Protein AF-A0A0P8XKU3-F1 (afdb_monomer)

Foldseek 3Di:
DDDVPQKDWDPWDQDPLGKIKTWIQHADPVRDTPDTWIKIKHALPDPDIDMDTDDPVCVLLRVDVVPDHLVVLLVVFFDDDPPDWAWKWWWADPVCRQAADDPVLVVVCVVVVFDWDADPVGNTIIGGRGPYQSSNVNSQVSVSRVRVIDTDGTDTDD

Mean predicted aligned error: 7.87 Å

pLDDT: mean 80.24, std 11.18, range [37.22, 94.25]

Sequence (158 aa):
MNDPQSAQYRNEEVKPWGVVCGEVNVKNRMGGYIGFTGYVAFPRGGDEWKTIILDNDTSYEVNMLCKSSPAEILKSEMLVGEGKRGWYVQIISPEEYNGPTPVADVDRLTKLGYPLTISKASGKAYLGPFKNKKSAIAVGLSMESITSMQWMNSEWIF

Solvent-accessible surface area (backbone atoms only — not comparable to full-atom values): 8883 Å² total; per-residue (Å²): 137,85,63,87,81,60,57,49,76,47,79,73,42,78,44,100,80,64,34,38,26,30,28,39,26,44,50,46,99,84,68,46,72,77,53,74,33,48,30,32,32,36,42,53,36,90,95,43,72,46,74,47,67,50,44,90,87,39,43,61,44,35,57,44,63,66,72,41,46,55,69,53,50,48,69,72,37,42,57,86,63,89,93,59,66,26,19,22,24,42,56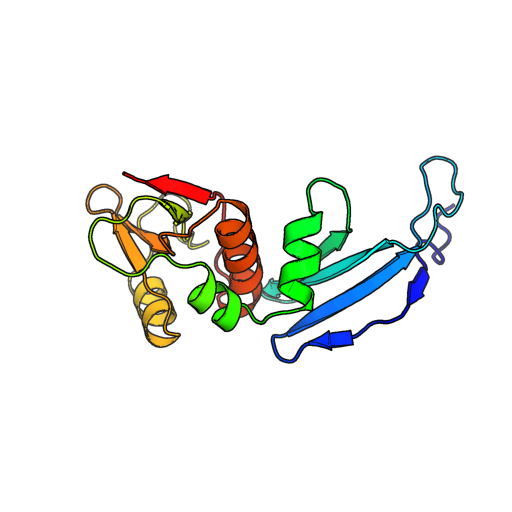,30,39,82,92,32,72,90,49,41,42,54,66,70,57,54,54,53,40,46,74,74,67,49,63,68,44,70,39,89,90,58,44,31,35,26,41,55,27,14,78,42,59,64,56,24,46,43,40,44,58,58,40,15,43,78,66,58,38,48,68,85,51,65,44,80,50,126

Secondary structure (DSSP, 8-state):
---S--EEEEEEEE-TTS-EEEEEEEE-TTS-EEEEEEEEEEE-STT-EEEEE--TTTHHHHHHHHHS-HHHHHHHHBPPSTT--EEEEEEE-GGGTTSPPPHHHHHHHHHTT--EEE-TTT--EEEEEESSHHHHHHHHHHHHHHH--EEEEEEEE-

Nearest PDB structures (foldseek):
  5a4c-assembly2_B  TM=2.345E-01  e=1.805E+00  Homo sapiens

Radius of gyration: 17.48 Å; Cα contacts (8 Å, |Δi|>4): 291; chains: 1; bounding box: 39×30×56 Å

Organism: Pseudomonas fluorescens (NCBI:txid294)

Structure (mmCIF, N/CA/C/O backbone):
data_AF-A0A0P8XKU3-F1
#
_entry.id   AF-A0A0P8XKU3-F1
#
loop_
_atom_site.group_PDB
_atom_site.id
_atom_site.type_symbol
_atom_site.label_atom_id
_atom_site.label_alt_id
_atom_site.label_comp_id
_atom_site.label_asym_id
_atom_site.label_entity_id
_atom_site.label_seq_id
_atom_site.pdbx_PDB_ins_code
_atom_site.Cartn_x
_atom_site.Cartn_y
_atom_site.Cartn_z
_atom_site.o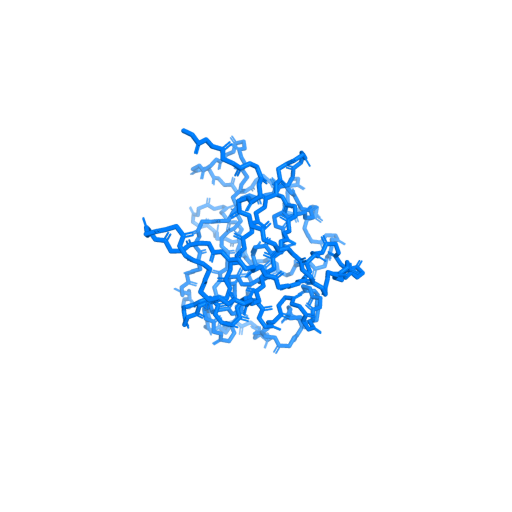ccupancy
_atom_site.B_iso_or_equiv
_atom_site.auth_seq_id
_atom_site.auth_comp_id
_atom_site.auth_asym_id
_atom_site.auth_atom_id
_atom_site.pdbx_PDB_model_num
ATOM 1 N N . MET A 1 1 ? 4.762 15.980 -31.921 1.00 37.22 1 MET A N 1
ATOM 2 C CA . MET A 1 1 ? 5.526 14.863 -32.514 1.00 37.22 1 MET A CA 1
ATOM 3 C C . MET A 1 1 ? 5.760 13.867 -31.384 1.00 37.22 1 MET A C 1
ATOM 5 O O . MET A 1 1 ? 6.762 13.943 -30.691 1.00 37.22 1 MET A O 1
ATOM 9 N N . ASN A 1 2 ? 4.725 13.072 -31.093 1.00 45.25 2 ASN A N 1
ATOM 10 C CA . ASN A 1 2 ? 4.667 12.145 -29.962 1.00 45.25 2 ASN A CA 1
ATOM 11 C C . ASN A 1 2 ? 5.159 10.793 -30.464 1.00 45.25 2 ASN A C 1
ATOM 13 O O . ASN A 1 2 ? 4.387 10.044 -31.052 1.00 45.25 2 ASN A O 1
ATOM 17 N N . ASP A 1 3 ?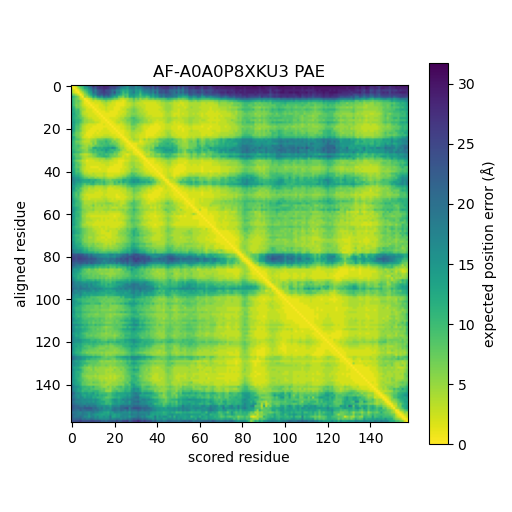 6.454 10.545 -30.324 1.00 49.97 3 ASP A N 1
ATOM 18 C CA . ASP A 1 3 ? 7.041 9.262 -30.687 1.00 49.97 3 ASP A CA 1
ATOM 19 C C . ASP A 1 3 ? 6.695 8.231 -29.590 1.00 49.97 3 ASP A C 1
ATOM 21 O O . ASP A 1 3 ? 7.086 8.439 -28.435 1.00 49.97 3 ASP A O 1
ATOM 25 N N . PRO A 1 4 ? 5.937 7.160 -29.895 1.00 47.69 4 PRO A N 1
ATOM 26 C CA . PRO A 1 4 ? 5.465 6.175 -28.918 1.00 47.69 4 PRO A CA 1
ATOM 27 C C . PRO A 1 4 ? 6.582 5.325 -28.290 1.00 47.69 4 PRO A C 1
ATOM 29 O O . PRO A 1 4 ? 6.313 4.558 -27.371 1.00 47.69 4 PRO A O 1
ATOM 32 N N . GLN A 1 5 ? 7.849 5.502 -28.686 1.00 54.88 5 GLN A N 1
ATOM 33 C CA . GLN A 1 5 ? 9.008 5.015 -27.920 1.00 54.88 5 GLN A CA 1
ATOM 34 C C . GLN A 1 5 ? 9.316 5.911 -26.695 1.00 54.88 5 GLN A C 1
ATOM 36 O O . GLN A 1 5 ? 10.465 6.258 -26.410 1.00 54.88 5 GLN A O 1
ATOM 41 N N . SER A 1 6 ? 8.280 6.358 -25.980 1.00 65.25 6 SER A N 1
ATOM 42 C CA . SER A 1 6 ? 8.339 7.403 -24.948 1.00 65.25 6 SER A CA 1
ATOM 43 C C . SER A 1 6 ? 9.033 6.974 -23.652 1.00 65.25 6 SER A C 1
ATOM 45 O O . SER A 1 6 ? 9.564 7.819 -22.934 1.00 65.25 6 SER A O 1
ATOM 47 N N . ALA A 1 7 ? 9.079 5.675 -23.377 1.00 72.00 7 ALA A N 1
ATOM 48 C CA . ALA A 1 7 ? 9.812 5.080 -22.269 1.00 72.00 7 ALA A CA 1
ATOM 49 C C . ALA A 1 7 ? 10.229 3.657 -22.660 1.00 72.00 7 ALA A C 1
ATOM 51 O O . ALA A 1 7 ? 9.500 2.986 -23.391 1.00 72.00 7 ALA A O 1
ATOM 52 N N . GLN A 1 8 ? 11.397 3.204 -22.207 1.00 85.50 8 GLN A N 1
ATOM 53 C CA . GLN A 1 8 ? 11.808 1.804 -22.366 1.00 85.50 8 GLN A CA 1
ATOM 54 C C . GLN A 1 8 ? 11.682 1.107 -21.020 1.00 85.50 8 GLN A C 1
ATOM 56 O O . GLN A 1 8 ? 12.166 1.639 -20.024 1.00 85.50 8 GLN A O 1
ATOM 61 N N . TYR A 1 9 ? 11.063 -0.067 -20.998 1.00 89.81 9 TYR A N 1
ATOM 62 C CA . TYR A 1 9 ? 10.914 -0.875 -19.794 1.00 89.81 9 TYR A CA 1
ATOM 63 C C . TYR A 1 9 ? 11.807 -2.112 -19.886 1.00 89.81 9 TYR A C 1
ATOM 65 O O . TYR A 1 9 ? 12.122 -2.574 -20.987 1.00 89.81 9 TYR A O 1
ATOM 73 N N . ARG A 1 10 ? 12.294 -2.580 -18.737 1.00 92.19 10 ARG A N 1
ATOM 74 C CA . ARG A 1 10 ? 13.024 -3.844 -18.617 1.00 92.19 10 ARG A CA 1
ATOM 75 C C . ARG A 1 10 ? 12.916 -4.401 -17.203 1.00 92.19 10 ARG A C 1
ATOM 77 O O . ARG A 1 10 ? 12.629 -3.658 -16.261 1.00 92.19 10 ARG A O 1
ATOM 84 N N . ASN A 1 11 ? 13.293 -5.671 -17.060 1.00 92.94 11 ASN A N 1
ATOM 85 C CA . ASN A 1 11 ? 13.359 -6.380 -15.781 1.00 92.94 11 ASN A CA 1
ATOM 86 C C . ASN A 1 11 ? 12.022 -6.348 -15.023 1.00 92.94 11 ASN A C 1
ATOM 88 O O . ASN A 1 11 ? 12.005 -6.267 -13.796 1.00 92.94 11 ASN A O 1
ATOM 92 N N . GLU A 1 12 ? 10.909 -6.380 -15.758 1.00 93.81 12 GLU A N 1
ATOM 93 C CA . GLU A 1 12 ? 9.574 -6.382 -15.185 1.00 93.81 12 GLU A CA 1
ATOM 94 C C . GLU A 1 12 ? 9.284 -7.712 -14.491 1.00 93.81 12 GLU A C 1
ATOM 96 O O . GLU A 1 12 ? 9.361 -8.791 -15.079 1.00 93.81 12 GLU A O 1
ATOM 101 N N . GLU A 1 13 ? 8.897 -7.622 -13.229 1.00 94.00 13 GLU A N 1
ATOM 102 C CA . GLU A 1 13 ? 8.500 -8.747 -12.406 1.00 94.00 13 GLU A CA 1
ATOM 103 C C . GLU A 1 13 ? 7.141 -8.446 -11.777 1.00 94.00 13 GLU A C 1
ATOM 105 O O . GLU A 1 13 ? 6.973 -7.470 -11.037 1.00 94.00 13 GLU A O 1
ATOM 110 N N . VAL A 1 14 ? 6.164 -9.308 -12.061 1.00 91.75 14 VAL A N 1
ATOM 111 C CA . VAL A 1 14 ? 4.871 -9.292 -11.375 1.00 91.75 14 VAL A CA 1
ATOM 112 C C . VAL A 1 14 ? 5.035 -10.030 -10.055 1.00 91.75 14 VAL A C 1
ATOM 114 O O . VAL A 1 14 ? 5.320 -11.228 -10.027 1.00 91.75 14 VAL A O 1
ATOM 117 N N . LYS A 1 15 ? 4.855 -9.318 -8.946 1.00 88.69 15 LYS A N 1
ATOM 118 C CA . LYS A 1 15 ? 4.941 -9.906 -7.613 1.00 88.69 15 LYS A CA 1
ATOM 119 C C . LYS A 1 15 ? 3.652 -10.661 -7.269 1.00 88.69 15 LYS A C 1
ATOM 121 O O . LYS A 1 15 ? 2.574 -10.248 -7.700 1.00 88.69 15 LYS A O 1
ATOM 126 N N . PRO A 1 16 ? 3.714 -11.704 -6.418 1.00 82.69 16 PRO A N 1
ATOM 127 C CA . PRO A 1 16 ? 2.533 -12.473 -6.008 1.00 82.69 16 PRO A CA 1
ATOM 128 C C . PRO A 1 16 ? 1.407 -11.642 -5.374 1.00 82.69 16 PRO A C 1
ATOM 130 O O . PRO A 1 16 ? 0.253 -12.055 -5.391 1.00 82.69 16 PRO A O 1
ATOM 133 N N . TRP A 1 17 ? 1.730 -10.471 -4.818 1.00 78.62 17 TRP A N 1
ATOM 134 C CA . TRP A 1 17 ? 0.772 -9.530 -4.227 1.00 78.62 17 TRP A CA 1
ATOM 135 C C . TRP A 1 17 ? 0.250 -8.467 -5.214 1.00 78.62 17 TRP A C 1
ATOM 137 O O . TRP A 1 17 ? -0.348 -7.482 -4.789 1.00 78.62 17 TRP A O 1
ATOM 147 N N . GLY A 1 18 ? 0.463 -8.652 -6.521 1.00 80.94 18 GLY A N 1
ATOM 148 C CA . GLY A 1 18 ? -0.210 -7.887 -7.577 1.00 80.94 18 GLY A CA 1
ATOM 149 C C . GLY A 1 18 ? 0.442 -6.559 -7.967 1.00 80.94 18 GLY A C 1
ATOM 150 O O . GLY A 1 18 ? -0.151 -5.804 -8.734 1.00 80.94 18 GLY A O 1
ATOM 151 N N . VAL A 1 19 ? 1.647 -6.263 -7.473 1.00 87.44 19 VAL A N 1
ATOM 152 C CA . VAL A 1 19 ? 2.434 -5.108 -7.940 1.00 87.44 19 VAL A CA 1
ATOM 153 C C . VAL A 1 19 ? 3.407 -5.529 -9.034 1.00 87.44 19 VAL A C 1
ATOM 155 O O . VAL A 1 19 ? 3.897 -6.658 -9.042 1.00 87.44 19 VAL A O 1
ATOM 158 N N . VAL A 1 20 ? 3.715 -4.607 -9.938 1.00 91.81 20 VAL A N 1
ATOM 159 C CA . VAL A 1 20 ? 4.723 -4.780 -10.985 1.00 91.81 20 VAL A CA 1
ATOM 160 C C . VAL A 1 20 ? 5.933 -3.939 -10.627 1.00 91.81 20 VAL A C 1
ATOM 162 O O . VAL A 1 20 ? 5.818 -2.731 -10.433 1.00 91.81 20 VAL A O 1
ATOM 165 N N . CYS A 1 21 ? 7.093 -4.572 -10.553 1.00 94.25 21 CYS A N 1
ATOM 166 C CA . CYS A 1 21 ? 8.364 -3.904 -10.313 1.00 94.25 21 CYS A CA 1
ATOM 167 C C . CYS A 1 21 ? 9.237 -4.024 -11.547 1.00 94.25 21 CYS A C 1
ATOM 169 O O . CYS A 1 21 ? 9.241 -5.071 -12.178 1.00 94.25 21 CYS A O 1
ATOM 171 N N . GLY A 1 22 ? 9.984 -2.984 -11.886 1.00 94.19 22 GLY A N 1
ATOM 172 C CA . GLY A 1 22 ? 10.885 -3.028 -13.031 1.00 94.19 22 GLY A CA 1
ATOM 173 C C . GLY A 1 22 ? 11.736 -1.780 -13.114 1.00 94.19 22 GLY A C 1
ATOM 174 O O . GLY A 1 22 ? 11.823 -1.005 -12.161 1.00 94.19 22 GLY A O 1
ATOM 175 N N . GLU A 1 23 ? 12.353 -1.570 -14.267 1.00 93.94 23 GLU A N 1
ATOM 176 C CA . GLU A 1 23 ? 13.086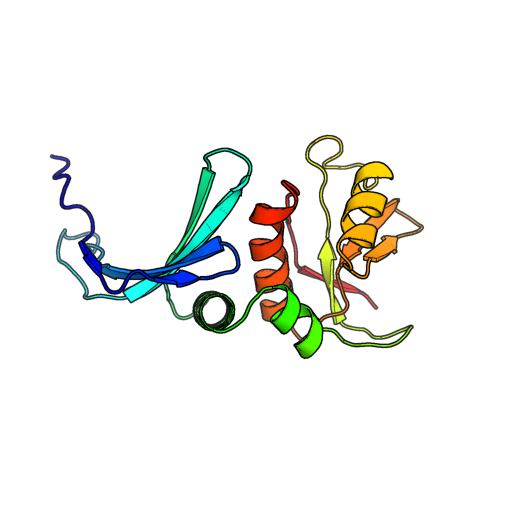 -0.350 -14.564 1.00 93.94 23 GLU A CA 1
ATOM 177 C C . GLU A 1 23 ? 12.489 0.353 -15.777 1.00 93.94 23 GLU A C 1
ATOM 179 O O . GLU A 1 23 ? 12.139 -0.278 -16.772 1.00 93.94 23 GLU A O 1
ATOM 184 N N . VAL A 1 24 ? 12.422 1.679 -15.707 1.00 91.31 24 VAL A N 1
ATOM 185 C CA . VAL A 1 24 ? 11.961 2.548 -16.781 1.00 91.31 24 VAL A CA 1
ATOM 186 C C . VAL A 1 24 ? 13.070 3.518 -17.175 1.00 91.31 24 VAL A C 1
ATOM 188 O O . VAL A 1 24 ? 13.683 4.175 -16.336 1.00 91.31 24 VAL A O 1
ATOM 191 N N . ASN A 1 25 ? 13.340 3.614 -18.470 1.00 88.50 25 ASN A N 1
ATOM 192 C CA . ASN A 1 25 ? 14.224 4.611 -19.051 1.00 88.50 25 ASN A CA 1
ATOM 193 C C . ASN A 1 25 ? 13.375 5.773 -19.566 1.00 88.50 25 ASN A C 1
ATOM 195 O O . ASN A 1 25 ? 12.796 5.705 -20.655 1.00 88.50 25 ASN A O 1
ATOM 199 N N . VAL A 1 26 ? 13.267 6.821 -18.752 1.00 80.44 26 VAL A N 1
ATOM 200 C CA . VAL A 1 26 ? 12.499 8.024 -19.086 1.00 80.44 26 VAL A CA 1
ATOM 201 C C . VAL A 1 26 ? 13.366 9.040 -19.828 1.00 80.44 26 VAL A C 1
ATOM 203 O O . VAL A 1 26 ? 14.586 9.103 -19.658 1.00 80.44 26 VAL A O 1
ATOM 206 N N . LYS A 1 27 ? 12.731 9.861 -20.665 1.00 78.50 27 LYS A N 1
ATOM 207 C CA . LYS A 1 27 ? 13.387 11.005 -21.305 1.00 78.50 27 LYS A CA 1
ATOM 208 C C . LYS A 1 27 ? 13.377 12.210 -20.363 1.00 78.50 27 LYS A C 1
ATOM 210 O O . LYS A 1 27 ? 12.381 12.479 -19.696 1.00 78.50 27 LYS A O 1
ATOM 215 N N . ASN A 1 28 ? 14.466 12.972 -20.336 1.00 76.12 28 ASN A N 1
ATOM 216 C CA . ASN A 1 28 ? 14.472 14.305 -19.739 1.00 76.12 28 ASN A CA 1
ATOM 217 C C . ASN A 1 28 ? 13.657 15.294 -20.593 1.00 76.12 28 ASN A C 1
ATOM 219 O O . ASN A 1 28 ? 13.224 14.990 -21.705 1.00 76.12 28 ASN A O 1
ATOM 223 N N . ARG A 1 29 ? 13.498 16.529 -20.098 1.00 72.31 29 ARG A N 1
ATOM 224 C CA . ARG A 1 29 ? 12.794 17.609 -20.818 1.00 72.31 29 ARG A CA 1
ATOM 225 C C . ARG A 1 29 ? 13.395 17.944 -22.192 1.00 72.31 29 ARG A C 1
ATOM 227 O O . ARG A 1 29 ? 12.709 18.547 -23.006 1.00 72.31 29 ARG A O 1
ATOM 234 N N . MET A 1 30 ? 14.647 17.562 -22.446 1.00 74.94 30 MET A N 1
ATOM 235 C CA . MET A 1 30 ? 15.343 17.757 -23.723 1.00 74.9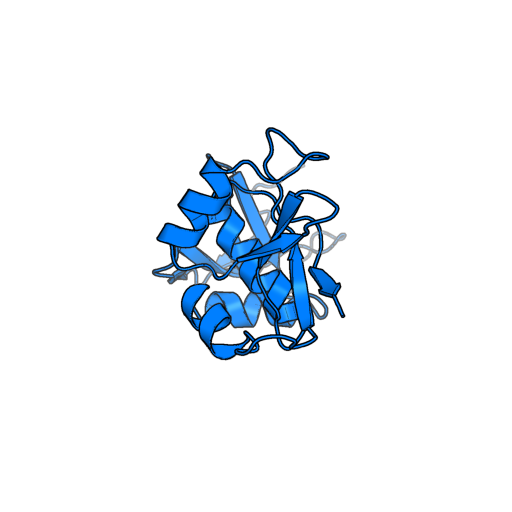4 30 MET A CA 1
ATOM 236 C C . MET A 1 30 ? 15.214 16.543 -24.663 1.00 74.94 30 MET A C 1
ATOM 238 O O . MET A 1 30 ? 15.821 16.528 -25.728 1.00 74.94 30 MET A O 1
ATOM 242 N N . GLY A 1 31 ? 14.437 15.519 -24.288 1.00 71.62 31 GLY A N 1
ATOM 243 C CA . GLY A 1 31 ? 14.182 14.330 -25.107 1.00 71.62 31 GLY A CA 1
ATOM 244 C C . GLY A 1 31 ? 15.259 13.243 -25.034 1.00 71.62 31 GLY A C 1
ATOM 245 O O . GLY A 1 31 ? 15.121 12.220 -25.704 1.00 71.62 31 GLY A O 1
ATOM 246 N N . GLY A 1 32 ? 16.304 13.428 -24.221 1.00 75.94 32 GLY A N 1
ATOM 247 C CA . GLY A 1 32 ? 17.372 12.447 -24.022 1.00 75.94 32 GLY A CA 1
ATOM 248 C C . GLY A 1 32 ? 17.054 11.463 -22.899 1.00 75.94 32 GLY A C 1
ATOM 249 O O . GLY A 1 32 ? 16.543 11.863 -21.854 1.00 75.94 32 GLY A O 1
ATOM 250 N N . TYR A 1 33 ? 17.374 10.185 -23.094 1.00 80.31 33 TYR A N 1
ATOM 251 C CA . TYR A 1 33 ? 17.270 9.169 -22.045 1.00 80.31 33 TYR A CA 1
ATOM 252 C C . TYR A 1 33 ? 18.264 9.443 -20.914 1.00 80.31 33 TYR A C 1
ATOM 254 O O . TYR A 1 33 ? 19.439 9.701 -21.174 1.00 80.31 33 TYR A O 1
ATOM 262 N N . ILE A 1 34 ? 17.792 9.378 -19.668 1.00 82.62 34 ILE A N 1
ATOM 263 C CA . ILE A 1 34 ? 18.626 9.615 -18.474 1.00 82.62 34 ILE A CA 1
ATOM 264 C C . ILE A 1 34 ? 19.102 8.328 -17.798 1.00 82.62 34 ILE A C 1
ATOM 266 O O . ILE A 1 34 ? 19.781 8.389 -16.778 1.00 82.62 34 ILE A O 1
ATOM 270 N N . GLY A 1 35 ? 18.785 7.176 -18.388 1.00 85.88 35 GLY A N 1
ATOM 271 C CA . GLY A 1 35 ? 19.114 5.867 -17.848 1.00 85.88 35 GLY A CA 1
ATOM 272 C C . GLY A 1 35 ? 17.913 5.191 -17.196 1.00 85.88 35 GLY A C 1
ATOM 273 O O . GLY A 1 35 ? 16.880 5.801 -16.913 1.00 85.88 35 GLY A O 1
ATOM 274 N N . PHE A 1 36 ? 18.061 3.888 -16.988 1.00 89.69 36 PHE A N 1
ATOM 275 C CA . PHE A 1 36 ? 17.046 3.059 -16.356 1.00 89.69 36 PHE A CA 1
ATOM 276 C C . PHE A 1 36 ? 16.942 3.377 -14.864 1.00 89.69 36 PHE A C 1
ATOM 278 O O . PHE A 1 36 ? 17.940 3.393 -14.148 1.00 89.69 36 PHE A O 1
ATOM 285 N N . THR A 1 37 ? 15.717 3.635 -14.419 1.00 91.25 37 THR A N 1
ATOM 286 C CA . THR A 1 37 ? 15.365 3.960 -13.037 1.00 91.25 37 THR A CA 1
ATOM 287 C C . THR A 1 37 ? 14.309 2.977 -12.554 1.00 91.25 37 THR A C 1
ATOM 289 O O . THR A 1 37 ? 13.373 2.680 -13.293 1.00 91.25 37 THR A O 1
ATOM 292 N N . GLY A 1 38 ? 14.444 2.459 -11.333 1.00 92.81 38 GLY A N 1
ATOM 293 C CA . GLY A 1 38 ? 13.467 1.522 -10.774 1.00 92.81 38 GLY A CA 1
ATOM 294 C C . GLY A 1 38 ? 12.061 2.125 -10.696 1.00 92.81 38 GLY A C 1
ATOM 295 O O . GLY A 1 38 ? 11.909 3.335 -10.564 1.00 92.81 38 GLY A O 1
ATOM 296 N N . TYR A 1 39 ? 11.021 1.304 -10.753 1.00 93.19 39 TYR A N 1
ATOM 297 C CA . TYR A 1 39 ? 9.652 1.728 -10.475 1.00 93.19 39 TYR A CA 1
ATOM 298 C C . TYR A 1 39 ? 8.858 0.608 -9.805 1.00 93.19 39 TYR A C 1
ATOM 300 O O . TYR A 1 39 ? 9.200 -0.572 -9.915 1.00 93.19 39 TYR A O 1
ATOM 308 N N . VAL A 1 40 ? 7.767 0.996 -9.149 1.00 91.75 40 VAL A N 1
ATOM 309 C CA . VAL A 1 40 ? 6.688 0.091 -8.746 1.00 91.75 40 VAL A CA 1
ATOM 310 C C . VAL A 1 40 ? 5.370 0.593 -9.324 1.00 91.75 40 VAL A C 1
ATOM 312 O O . VAL A 1 40 ? 5.078 1.788 -9.273 1.00 91.75 40 VAL A O 1
ATOM 315 N N . ALA A 1 41 ? 4.579 -0.310 -9.888 1.00 90.12 41 ALA A N 1
ATOM 316 C CA . ALA A 1 41 ? 3.231 -0.048 -10.363 1.00 90.12 41 ALA A CA 1
ATOM 317 C C . ALA A 1 41 ? 2.234 -0.952 -9.637 1.00 90.12 41 ALA A C 1
ATOM 319 O O . ALA A 1 41 ? 2.503 -2.132 -9.412 1.00 90.12 41 ALA A O 1
ATOM 320 N N . PHE A 1 42 ? 1.088 -0.404 -9.254 1.00 85.44 42 PHE A N 1
ATOM 321 C CA . PHE A 1 42 ? 0.051 -1.128 -8.529 1.00 85.44 42 PHE A CA 1
ATOM 322 C C . PHE A 1 42 ? -1.347 -0.694 -8.989 1.00 85.44 42 PHE A C 1
ATOM 324 O O . PHE A 1 42 ? -1.523 0.463 -9.388 1.00 85.44 42 PHE A O 1
ATOM 331 N N . PRO A 1 43 ? -2.344 -1.596 -8.942 1.00 77.88 43 PRO A N 1
ATOM 332 C CA . PRO A 1 43 ? -3.716 -1.252 -9.297 1.00 77.88 43 PRO A CA 1
ATOM 333 C C . PRO A 1 43 ? -4.291 -0.216 -8.324 1.00 77.88 43 PRO A C 1
ATOM 335 O O . PRO A 1 43 ? -3.969 -0.235 -7.138 1.00 77.88 43 PRO A O 1
ATOM 338 N N . ARG A 1 44 ? -5.194 0.647 -8.788 1.00 74.94 44 ARG A N 1
ATOM 339 C CA . ARG A 1 44 ? -5.945 1.594 -7.946 1.00 74.94 44 ARG A CA 1
ATOM 340 C C . ARG A 1 44 ? -7.436 1.263 -7.805 1.00 74.94 44 ARG A C 1
ATOM 342 O O . ARG A 1 44 ? -8.198 2.069 -7.280 1.00 74.94 44 ARG A O 1
ATOM 349 N N . GLY A 1 45 ? -7.821 0.052 -8.206 1.00 64.38 45 GLY A N 1
ATOM 350 C CA . GLY A 1 45 ? -9.214 -0.365 -8.364 1.00 64.38 45 GLY A CA 1
ATOM 351 C C . GLY A 1 45 ? -9.700 -0.122 -9.796 1.00 64.38 45 GLY A C 1
ATOM 352 O O . GLY A 1 45 ? -9.249 0.806 -10.466 1.00 64.38 45 GLY A O 1
ATOM 353 N N . GLY A 1 46 ? -10.588 -0.990 -10.289 1.00 67.69 46 GLY A N 1
ATOM 354 C CA . GLY A 1 46 ? -10.967 -1.002 -11.707 1.00 67.69 46 GLY A CA 1
ATOM 355 C C . GLY A 1 46 ? -9.762 -1.256 -12.624 1.00 67.69 46 GLY A C 1
ATOM 356 O O . GLY A 1 46 ? -8.903 -2.074 -12.297 1.00 67.69 46 GLY A O 1
ATOM 357 N N . ASP A 1 47 ? -9.693 -0.527 -13.741 1.00 73.38 47 ASP A N 1
ATOM 358 C CA . ASP A 1 47 ? -8.605 -0.605 -14.731 1.00 73.38 47 ASP A CA 1
ATOM 359 C C . ASP A 1 47 ? -7.490 0.440 -14.501 1.00 73.38 47 ASP A C 1
ATOM 361 O O . ASP A 1 47 ? -6.581 0.589 -15.322 1.00 73.38 47 ASP A O 1
ATOM 365 N N . GLU A 1 48 ? -7.542 1.194 -13.397 1.00 80.50 48 GLU A N 1
ATOM 366 C CA . GLU A 1 48 ? -6.557 2.234 -13.103 1.00 80.50 48 GLU A CA 1
ATOM 367 C C . GLU A 1 48 ? -5.283 1.663 -12.475 1.00 80.50 48 GLU A C 1
ATOM 369 O O . GLU A 1 48 ? -5.320 0.835 -11.564 1.00 80.50 48 GLU A O 1
ATOM 374 N N . TRP A 1 49 ? -4.136 2.177 -12.919 1.00 84.50 49 TRP A N 1
ATOM 375 C CA . TRP A 1 49 ? -2.821 1.846 -12.377 1.00 84.50 49 TRP A CA 1
ATOM 376 C C . TRP A 1 49 ? -2.126 3.100 -11.869 1.00 84.50 49 TRP A C 1
ATOM 378 O O . TRP A 1 49 ? -2.135 4.149 -12.515 1.00 84.50 49 TRP A O 1
ATOM 388 N N . LYS A 1 50 ? -1.470 2.976 -10.718 1.00 85.00 50 LYS A N 1
ATOM 389 C CA . LYS A 1 50 ? -0.573 3.993 -10.180 1.00 85.00 50 LYS A CA 1
ATOM 390 C C . LYS A 1 50 ? 0.860 3.506 -10.287 1.00 85.00 50 LYS A C 1
ATOM 392 O O . LYS A 1 50 ? 1.173 2.404 -9.852 1.00 85.00 50 LYS A O 1
ATOM 397 N N . THR A 1 51 ? 1.726 4.367 -10.807 1.00 88.38 51 THR A N 1
ATOM 398 C CA . THR A 1 51 ? 3.158 4.098 -10.946 1.00 88.38 51 THR A CA 1
ATOM 399 C C . THR A 1 51 ? 3.953 5.101 -10.126 1.00 88.38 51 THR A C 1
ATOM 401 O O . THR A 1 51 ? 3.685 6.301 -10.173 1.00 88.3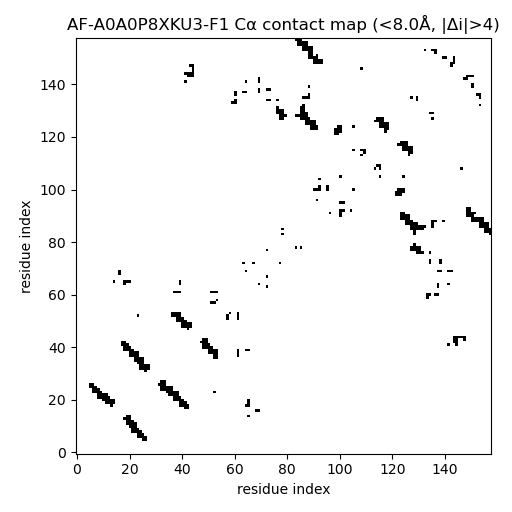8 51 THR A O 1
ATOM 404 N N . ILE A 1 52 ? 4.941 4.607 -9.385 1.00 88.81 52 ILE A N 1
ATOM 405 C CA . ILE A 1 52 ? 5.912 5.401 -8.636 1.00 88.81 52 ILE A CA 1
ATOM 406 C C . ILE A 1 52 ? 7.294 5.077 -9.194 1.00 88.81 52 ILE A C 1
ATOM 408 O O . ILE A 1 52 ? 7.711 3.919 -9.184 1.00 88.81 52 ILE A O 1
ATOM 412 N N . ILE A 1 53 ? 7.984 6.098 -9.697 1.00 89.94 53 ILE A N 1
ATOM 413 C CA . ILE A 1 53 ? 9.351 5.993 -10.216 1.00 89.94 53 ILE A CA 1
ATOM 414 C C . ILE A 1 53 ? 10.313 6.303 -9.074 1.00 89.94 53 ILE A C 1
ATOM 416 O O . ILE A 1 53 ? 10.094 7.263 -8.347 1.00 89.94 53 ILE A O 1
ATOM 420 N N . LEU A 1 54 ? 11.363 5.497 -8.940 1.00 90.38 54 LEU A N 1
ATOM 421 C CA . LEU A 1 54 ? 12.400 5.623 -7.926 1.00 90.38 54 LEU A CA 1
ATOM 422 C C . LEU A 1 54 ? 13.118 6.970 -8.040 1.00 90.38 54 LEU A C 1
ATOM 424 O O . LEU A 1 54 ? 13.832 7.238 -9.001 1.00 90.38 54 LEU A O 1
ATOM 428 N N . ASP A 1 55 ? 12.998 7.775 -7.000 1.00 87.19 55 ASP A N 1
ATOM 429 C CA . ASP A 1 55 ? 13.790 8.976 -6.768 1.00 87.19 55 ASP A CA 1
ATOM 430 C C . ASP A 1 55 ? 14.212 9.046 -5.289 1.00 87.19 55 ASP A C 1
ATOM 432 O O . ASP A 1 55 ? 14.050 8.087 -4.527 1.00 87.19 55 ASP A O 1
ATOM 436 N N . ASN A 1 56 ? 14.792 10.170 -4.864 1.00 84.31 56 ASN A N 1
ATOM 437 C CA . ASN A 1 56 ? 15.235 10.336 -3.478 1.00 84.31 56 ASN A CA 1
ATOM 438 C C . ASN A 1 56 ? 14.072 10.252 -2.472 1.00 84.31 56 ASN A C 1
ATOM 440 O O . ASN A 1 56 ? 14.245 9.701 -1.379 1.00 84.31 56 ASN A O 1
ATOM 444 N N . ASP A 1 57 ? 12.891 10.742 -2.846 1.00 83.94 57 ASP A N 1
ATOM 445 C CA . ASP A 1 57 ? 11.734 10.867 -1.959 1.00 83.94 57 ASP A CA 1
ATOM 446 C C . ASP A 1 57 ? 10.923 9.568 -1.884 1.00 83.94 57 ASP A C 1
ATOM 448 O O . ASP A 1 57 ? 10.450 9.199 -0.809 1.00 83.94 57 ASP A O 1
ATOM 452 N N . THR A 1 58 ? 10.848 8.841 -2.997 1.00 83.88 58 THR A N 1
ATOM 453 C CA . THR A 1 58 ? 10.077 7.601 -3.198 1.00 83.88 58 THR A CA 1
ATOM 454 C C . THR A 1 58 ? 10.913 6.329 -3.047 1.00 83.88 58 THR A C 1
ATOM 456 O O . THR A 1 58 ? 10.414 5.206 -3.195 1.00 83.88 58 THR A O 1
ATOM 459 N N . SER A 1 59 ? 12.208 6.490 -2.752 1.00 85.44 59 SER A N 1
ATOM 460 C CA . SER A 1 59 ? 13.162 5.390 -2.598 1.00 85.44 59 SER A CA 1
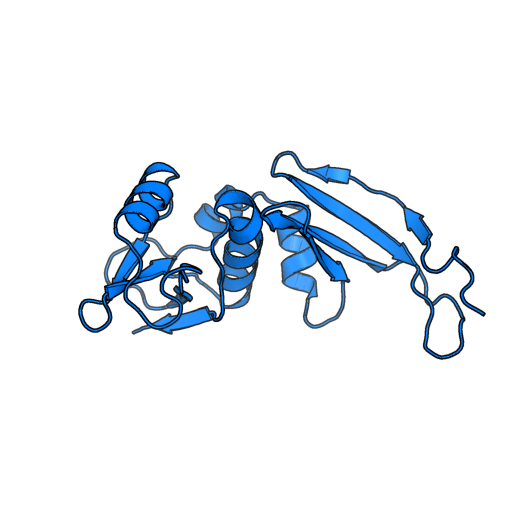ATOM 461 C C . SER A 1 59 ? 12.679 4.304 -1.645 1.00 85.44 59 SER A C 1
ATOM 463 O O . SER A 1 59 ? 12.946 3.125 -1.863 1.00 85.44 59 SER A O 1
ATOM 465 N N . TYR A 1 60 ? 11.961 4.678 -0.592 1.00 83.81 60 TYR A N 1
ATOM 466 C CA . TYR A 1 60 ? 11.475 3.732 0.398 1.00 83.81 60 TYR A CA 1
ATOM 467 C C . TYR A 1 60 ? 10.312 2.899 -0.140 1.00 83.81 60 TYR A C 1
ATOM 469 O O . TYR A 1 60 ? 10.354 1.676 -0.063 1.00 83.81 60 TYR A O 1
ATOM 477 N N . GLU A 1 61 ? 9.305 3.550 -0.715 1.00 84.69 61 GLU A N 1
ATOM 478 C CA . GLU A 1 61 ? 8.086 2.936 -1.229 1.00 84.69 61 GLU A CA 1
ATOM 479 C C . GLU A 1 61 ? 8.415 1.940 -2.341 1.00 84.69 61 GLU A C 1
ATOM 481 O O . GLU A 1 61 ? 7.985 0.789 -2.274 1.00 84.69 61 GLU A O 1
ATOM 486 N N . VAL A 1 62 ? 9.244 2.345 -3.311 1.00 86.56 62 VAL A N 1
ATOM 487 C CA . VAL A 1 62 ? 9.664 1.467 -4.414 1.00 86.56 62 VAL A CA 1
ATOM 488 C C . VAL A 1 62 ? 10.444 0.265 -3.879 1.00 86.56 62 VAL A C 1
ATOM 490 O O . VAL A 1 62 ? 10.118 -0.878 -4.193 1.00 86.56 62 VAL A O 1
ATOM 493 N N . ASN A 1 63 ? 11.447 0.490 -3.023 1.00 88.12 63 ASN A N 1
ATOM 494 C CA . ASN A 1 63 ? 12.264 -0.607 -2.500 1.00 88.12 63 ASN A CA 1
ATOM 495 C C . ASN A 1 63 ? 11.466 -1.571 -1.621 1.00 88.12 63 ASN A C 1
ATOM 497 O O . ASN A 1 63 ? 11.726 -2.773 -1.651 1.00 88.12 63 ASN A O 1
ATOM 501 N N . MET A 1 64 ? 10.534 -1.060 -0.820 1.00 85.88 64 MET A N 1
ATOM 502 C CA . MET A 1 64 ? 9.776 -1.872 0.121 1.00 85.88 64 MET A CA 1
ATOM 503 C C . MET A 1 64 ? 8.701 -2.690 -0.592 1.00 85.88 64 MET A C 1
ATOM 505 O O . MET A 1 64 ? 8.656 -3.906 -0.422 1.00 85.88 64 MET A O 1
ATOM 509 N N . LEU A 1 65 ? 7.901 -2.055 -1.454 1.00 86.62 65 LEU A N 1
ATOM 510 C CA . LEU A 1 65 ? 6.809 -2.719 -2.173 1.00 86.62 65 LEU A CA 1
ATOM 511 C C . LEU A 1 65 ? 7.302 -3.744 -3.199 1.00 86.62 65 LEU A C 1
ATOM 513 O O . LEU A 1 65 ? 6.569 -4.676 -3.522 1.00 86.62 65 LEU A O 1
ATOM 517 N N . CYS A 1 66 ? 8.541 -3.611 -3.680 1.00 90.00 66 CYS A N 1
ATOM 518 C CA . CYS A 1 66 ? 9.163 -4.604 -4.554 1.00 90.00 66 CYS A CA 1
ATOM 519 C C . CYS A 1 66 ? 9.821 -5.776 -3.817 1.00 90.00 66 CYS A C 1
ATOM 521 O O . CYS A 1 66 ? 10.078 -6.811 -4.437 1.00 90.00 66 CYS A O 1
ATOM 523 N N . LYS A 1 67 ? 10.098 -5.642 -2.515 1.00 90.00 67 LYS A N 1
ATOM 524 C CA . LYS A 1 67 ? 10.757 -6.682 -1.705 1.00 90.00 67 LYS A CA 1
ATOM 525 C C . LYS A 1 67 ? 9.802 -7.438 -0.793 1.00 90.00 67 LYS A C 1
ATOM 527 O O . LYS A 1 67 ? 10.105 -8.571 -0.431 1.00 90.00 67 LYS A O 1
ATOM 532 N N . SER A 1 68 ? 8.695 -6.822 -0.399 1.00 85.94 68 SER A N 1
ATOM 533 C CA . SER A 1 68 ? 7.794 -7.376 0.606 1.00 85.94 68 SER A CA 1
ATOM 534 C C . SER A 1 68 ? 6.343 -7.112 0.250 1.00 85.94 68 SER A C 1
ATOM 536 O O . SER A 1 68 ? 5.982 -6.046 -0.251 1.00 85.94 68 SER A O 1
ATOM 538 N N . SER A 1 69 ? 5.502 -8.092 0.556 1.00 81.69 69 SER A N 1
ATOM 539 C CA . SER A 1 69 ? 4.060 -7.957 0.443 1.00 81.69 69 SER A CA 1
ATOM 540 C C . SER A 1 69 ? 3.516 -6.953 1.467 1.00 81.69 69 SER A C 1
ATOM 542 O O . SER A 1 69 ? 4.094 -6.774 2.545 1.00 81.69 69 SER A O 1
ATOM 544 N N . PRO A 1 70 ? 2.347 -6.350 1.202 1.00 78.94 70 PRO A N 1
ATOM 545 C CA . PRO A 1 70 ? 1.688 -5.443 2.142 1.00 78.94 70 PRO A CA 1
ATOM 546 C C . PRO A 1 70 ? 1.473 -6.056 3.523 1.00 78.94 70 PRO A C 1
ATOM 548 O O . PRO A 1 70 ? 1.644 -5.387 4.537 1.00 78.94 70 PRO A O 1
ATOM 551 N N . ALA A 1 71 ? 1.139 -7.348 3.569 1.00 79.31 71 ALA A N 1
ATOM 552 C CA . ALA A 1 71 ? 0.928 -8.079 4.810 1.00 79.31 71 ALA A CA 1
ATOM 553 C C . ALA A 1 71 ? 2.227 -8.268 5.611 1.00 79.31 71 ALA A C 1
ATOM 555 O O . ALA A 1 71 ? 2.201 -8.230 6.840 1.00 79.31 71 ALA A O 1
ATOM 556 N N . GLU A 1 72 ? 3.364 -8.467 4.941 1.00 85.88 72 GLU A N 1
ATOM 557 C CA . GLU A 1 72 ? 4.674 -8.544 5.597 1.00 85.88 72 GLU A CA 1
ATOM 558 C C . GLU A 1 72 ? 5.097 -7.183 6.144 1.00 85.88 72 GLU A C 1
ATOM 560 O O . GLU A 1 72 ? 5.493 -7.104 7.306 1.00 85.88 72 GLU A O 1
ATOM 565 N N . ILE A 1 73 ? 4.932 -6.117 5.351 1.00 83.75 73 ILE A N 1
ATOM 566 C CA . ILE A 1 73 ? 5.218 -4.742 5.780 1.00 83.75 73 ILE A CA 1
ATOM 567 C C . ILE A 1 73 ? 4.345 -4.379 6.982 1.00 83.75 73 ILE A C 1
ATOM 569 O O . ILE A 1 73 ? 4.845 -3.870 7.980 1.00 83.75 73 ILE A O 1
ATOM 573 N N . LEU A 1 74 ? 3.047 -4.690 6.923 1.00 83.94 74 LEU A N 1
ATOM 574 C CA . LEU A 1 74 ? 2.119 -4.488 8.031 1.00 83.94 74 LEU A CA 1
ATOM 575 C C . LEU A 1 74 ? 2.642 -5.173 9.302 1.00 83.94 74 LEU A C 1
ATOM 577 O O . LEU A 1 74 ? 2.791 -4.527 10.334 1.00 83.94 74 LEU A O 1
ATOM 581 N N . LYS A 1 75 ? 2.998 -6.458 9.225 1.00 85.12 75 LYS A N 1
ATOM 582 C CA . LYS A 1 75 ? 3.504 -7.218 10.378 1.00 85.12 75 LYS A CA 1
ATOM 583 C C . LYS A 1 75 ? 4.827 -6.678 10.927 1.00 85.12 75 LYS A C 1
ATOM 585 O O . LYS A 1 75 ? 5.017 -6.698 12.141 1.00 85.12 75 LYS A O 1
ATOM 590 N N . SER A 1 76 ? 5.748 -6.229 10.073 1.00 84.56 76 SER A N 1
ATOM 591 C CA . SER A 1 76 ? 7.074 -5.773 10.511 1.00 84.56 76 SER A CA 1
ATOM 592 C C . SER A 1 76 ? 7.085 -4.327 11.006 1.00 84.56 76 SER A C 1
ATOM 594 O O . SER A 1 76 ? 7.870 -3.985 11.895 1.00 84.56 76 SER A O 1
ATOM 596 N N . GLU A 1 77 ? 6.233 -3.471 10.444 1.00 86.19 77 GLU A N 1
ATOM 597 C CA . GLU A 1 77 ? 6.253 -2.023 10.665 1.00 86.19 77 GLU A CA 1
ATOM 598 C C . GLU A 1 77 ? 5.184 -1.526 11.628 1.00 86.19 77 GLU A C 1
ATOM 600 O O . GLU A 1 77 ? 5.308 -0.414 12.152 1.00 86.19 77 GLU A O 1
ATOM 605 N N . MET A 1 78 ? 4.148 -2.323 11.887 1.00 85.12 78 MET A N 1
ATOM 606 C CA . MET A 1 78 ? 3.171 -1.972 12.901 1.00 85.12 78 MET A CA 1
ATOM 607 C C . MET A 1 78 ? 3.770 -2.023 14.303 1.00 85.12 78 MET A C 1
ATOM 609 O O . MET A 1 78 ? 4.553 -2.901 14.674 1.00 85.12 78 MET A O 1
ATOM 613 N N . LEU A 1 79 ? 3.354 -1.056 15.108 1.00 81.25 79 LEU A N 1
ATOM 614 C CA . LEU A 1 79 ? 3.523 -1.073 16.545 1.00 81.25 79 LEU A CA 1
ATOM 615 C C . LEU A 1 79 ? 2.355 -1.865 17.135 1.00 81.25 79 LEU A C 1
ATOM 617 O O . LEU A 1 79 ? 1.198 -1.476 17.006 1.00 81.25 79 LEU A O 1
ATOM 621 N N . VAL A 1 80 ? 2.665 -2.988 17.778 1.00 66.81 80 VAL A N 1
ATOM 622 C CA . VAL A 1 80 ? 1.669 -3.831 18.449 1.00 66.81 80 VAL A CA 1
ATOM 623 C C . VAL A 1 80 ? 1.522 -3.379 19.907 1.00 66.81 80 VAL A C 1
ATOM 625 O O . VAL A 1 80 ? 2.520 -3.201 20.612 1.00 66.81 80 VAL A O 1
ATOM 628 N N . GLY A 1 81 ? 0.278 -3.198 20.357 1.00 56.12 81 GLY A N 1
ATOM 629 C CA . GLY A 1 81 ? -0.085 -2.876 21.743 1.00 56.12 81 GLY A CA 1
ATOM 630 C C . GLY A 1 81 ? -0.992 -1.647 21.867 1.00 56.12 81 GLY A C 1
ATOM 631 O O . GLY A 1 81 ? -0.842 -0.680 21.122 1.00 56.12 81 GLY A O 1
ATOM 632 N N . GLU A 1 82 ? -1.927 -1.678 22.820 1.00 49.59 82 GLU A N 1
ATOM 633 C CA . GLU A 1 82 ? -2.800 -0.538 23.131 1.00 49.59 82 GLU A CA 1
ATOM 634 C C . GLU A 1 82 ? -1.984 0.695 23.569 1.00 49.59 82 GLU A C 1
ATOM 636 O O . GLU A 1 82 ? -0.957 0.579 24.244 1.00 49.59 82 GLU A O 1
ATOM 641 N N . GLY A 1 83 ? -2.428 1.894 23.173 1.00 58.62 83 GLY A N 1
ATOM 642 C CA . GLY A 1 83 ? -1.818 3.168 23.583 1.00 58.62 83 GLY A CA 1
ATOM 643 C C . GLY A 1 83 ? -0.472 3.504 22.925 1.00 58.62 83 GLY A C 1
ATOM 644 O O . GLY A 1 83 ? 0.231 4.407 23.384 1.00 58.62 83 GLY A O 1
ATOM 645 N N . LYS A 1 84 ? -0.069 2.788 21.867 1.00 66.75 84 LYS A N 1
ATOM 646 C CA . LYS A 1 84 ? 1.140 3.126 21.106 1.00 66.75 84 LYS A CA 1
ATOM 647 C C . LYS A 1 84 ? 0.888 4.348 20.219 1.00 66.75 84 LYS A C 1
ATOM 649 O O . LYS A 1 84 ? -0.063 4.401 19.447 1.00 66.75 84 LYS A O 1
ATOM 654 N N . ARG A 1 85 ? 1.789 5.324 20.310 1.00 75.00 85 ARG A N 1
ATOM 655 C CA . ARG A 1 85 ? 1.829 6.483 19.411 1.00 75.00 85 ARG A CA 1
ATOM 656 C C . ARG A 1 85 ? 2.553 6.107 18.136 1.00 75.00 85 ARG A C 1
ATOM 658 O O . ARG A 1 85 ? 3.594 5.452 18.197 1.00 75.00 85 ARG A O 1
ATOM 665 N N . GLY A 1 86 ? 2.020 6.528 17.002 1.00 82.75 86 GLY A N 1
ATOM 666 C CA . GLY A 1 86 ? 2.597 6.189 15.715 1.00 82.75 86 GLY A CA 1
ATOM 667 C C . GLY A 1 86 ? 1.909 6.890 14.564 1.00 82.75 86 GLY A C 1
ATOM 668 O O . GLY A 1 86 ? 1.007 7.709 14.745 1.00 82.75 86 GLY A O 1
ATOM 669 N N . TRP A 1 87 ? 2.353 6.532 13.368 1.00 87.00 87 TRP A N 1
ATOM 670 C CA . TRP A 1 87 ? 1.714 6.958 12.134 1.00 87.00 87 TRP A CA 1
ATOM 671 C C . TRP A 1 87 ? 0.507 6.077 11.851 1.00 87.00 87 TRP A C 1
ATOM 673 O O . TRP A 1 87 ? 0.588 4.865 11.985 1.00 87.00 87 TRP A O 1
ATOM 683 N N . TYR A 1 88 ? -0.596 6.668 11.435 1.00 86.62 88 TYR A N 1
ATOM 684 C CA . TYR A 1 88 ? -1.809 5.969 11.044 1.00 86.62 88 TYR A CA 1
ATOM 685 C C . TYR A 1 88 ? -2.150 6.327 9.615 1.00 86.62 88 TYR A C 1
ATOM 687 O O . TYR A 1 88 ? -1.901 7.453 9.199 1.00 86.62 88 TYR A O 1
ATOM 695 N N . VAL A 1 89 ? -2.751 5.405 8.878 1.00 87.50 89 VAL A N 1
ATOM 696 C CA . VAL A 1 89 ? -3.315 5.687 7.560 1.00 87.50 89 VAL A CA 1
ATOM 697 C C . VAL A 1 89 ? -4.823 5.817 7.708 1.00 87.50 89 VAL A C 1
ATOM 699 O O . VAL A 1 89 ? -5.477 4.893 8.191 1.00 87.50 89 VAL A O 1
ATOM 702 N N . GLN A 1 90 ? -5.379 6.965 7.326 1.00 86.81 90 GLN A N 1
ATOM 703 C CA . GLN A 1 90 ? -6.826 7.173 7.366 1.00 86.81 90 GLN A CA 1
ATOM 704 C C . GLN A 1 90 ? -7.504 6.420 6.216 1.00 86.81 90 GLN A C 1
ATOM 706 O O . GLN A 1 90 ? -7.158 6.634 5.053 1.00 86.81 90 GLN A O 1
ATOM 711 N N . ILE A 1 91 ? -8.508 5.606 6.545 1.00 86.12 91 ILE A N 1
ATOM 712 C CA . ILE A 1 91 ? -9.375 4.935 5.574 1.00 86.12 91 ILE A CA 1
ATOM 713 C C . ILE A 1 91 ? -10.395 5.936 5.043 1.00 86.12 91 ILE A C 1
ATOM 715 O O . ILE A 1 91 ? -11.098 6.580 5.829 1.00 86.12 91 ILE A O 1
ATOM 719 N N . ILE A 1 92 ? -10.512 6.048 3.721 1.00 78.12 92 ILE A N 1
ATOM 720 C CA . ILE A 1 92 ? -11.531 6.887 3.091 1.00 78.12 92 ILE A CA 1
ATOM 721 C C . ILE A 1 92 ? -12.370 6.037 2.161 1.00 78.12 92 ILE A C 1
ATOM 723 O O . ILE A 1 92 ? -11.869 5.421 1.216 1.00 78.12 92 ILE A O 1
ATOM 727 N N . SER A 1 93 ? -13.666 6.027 2.453 1.00 72.69 93 SER A N 1
ATOM 728 C CA . SER A 1 93 ? -14.652 5.435 1.569 1.00 72.69 93 SER A CA 1
ATOM 729 C C . SER A 1 93 ? -15.048 6.469 0.513 1.00 72.69 93 SER A C 1
ATOM 731 O O . SER A 1 93 ? -15.364 7.604 0.883 1.00 72.69 93 SER A O 1
ATOM 733 N N . PRO A 1 94 ? -15.031 6.122 -0.786 1.00 69.12 94 PRO A N 1
ATOM 734 C CA . PRO A 1 94 ? -15.449 7.031 -1.853 1.00 69.12 94 PRO A CA 1
ATOM 735 C C . PRO A 1 94 ? -16.881 7.552 -1.670 1.00 69.12 94 PRO A C 1
ATOM 737 O O . PRO A 1 94 ? -17.175 8.684 -2.047 1.00 69.12 94 PRO A O 1
ATOM 740 N N . GLU A 1 95 ? -17.754 6.740 -1.067 1.00 67.12 95 GLU A N 1
ATOM 741 C CA . GLU A 1 95 ? -19.161 7.069 -0.811 1.00 67.12 95 GLU A CA 1
ATOM 742 C C . GLU A 1 95 ? -19.322 8.152 0.268 1.00 67.12 95 GLU A C 1
ATOM 744 O O . GLU A 1 95 ? -20.232 8.975 0.201 1.00 67.12 95 GLU A O 1
ATOM 749 N N . GLU A 1 96 ? -18.400 8.200 1.234 1.00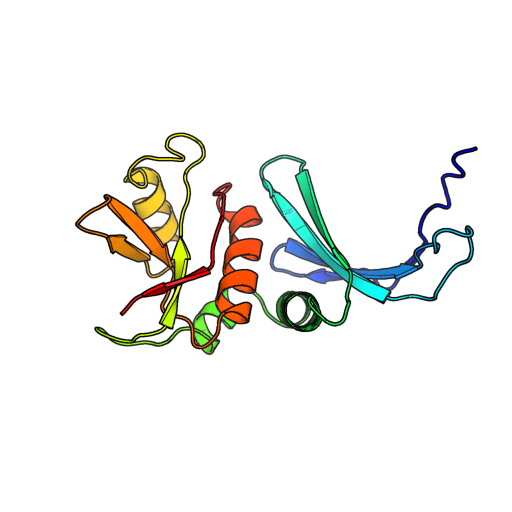 72.00 96 GLU A N 1
ATOM 750 C CA . GLU A 1 96 ? -18.459 9.089 2.397 1.00 72.00 96 GLU A CA 1
ATOM 751 C C . GLU A 1 96 ? -17.111 9.775 2.655 1.00 72.00 96 GLU A C 1
ATOM 753 O O . GLU A 1 96 ? -16.543 9.718 3.744 1.00 72.00 96 GLU A O 1
ATOM 758 N N . TYR A 1 97 ? -16.595 10.483 1.648 1.00 71.00 97 TYR A N 1
ATOM 759 C CA . TYR A 1 97 ? -15.273 11.122 1.705 1.00 71.00 97 TYR A CA 1
ATOM 760 C C . TYR A 1 97 ? -15.046 12.001 2.957 1.00 71.00 97 TYR A C 1
ATOM 762 O O . TYR A 1 97 ? -13.967 11.995 3.555 1.00 71.00 97 TYR A O 1
ATOM 770 N N . ASN A 1 98 ? -16.077 12.739 3.387 1.00 79.50 98 ASN A N 1
ATOM 771 C CA . ASN A 1 98 ? -16.040 13.585 4.588 1.00 79.50 98 ASN A CA 1
ATOM 772 C C . ASN A 1 98 ? -16.746 12.966 5.808 1.00 79.50 98 ASN A C 1
ATOM 774 O O . ASN A 1 98 ? -16.722 13.570 6.882 1.00 79.50 98 ASN A O 1
ATOM 778 N N . GLY A 1 99 ? -17.370 11.799 5.645 1.00 83.25 99 GLY A N 1
ATOM 779 C CA . GLY A 1 99 ? -18.190 11.136 6.653 1.00 83.25 99 GLY A CA 1
ATOM 780 C C . GLY A 1 99 ? -17.419 10.136 7.521 1.00 83.25 99 GLY A C 1
ATOM 781 O O . GLY A 1 99 ? -16.185 10.041 7.434 1.00 83.25 99 GLY A O 1
ATOM 782 N N . PRO A 1 100 ? -18.130 9.421 8.410 1.00 87.81 100 PRO A N 1
ATOM 783 C CA . PRO A 1 100 ? -17.600 8.228 9.057 1.00 87.81 100 PRO A CA 1
ATOM 784 C C . PRO A 1 100 ? -17.228 7.164 8.016 1.00 87.81 100 PRO A C 1
ATOM 786 O O . PRO A 1 100 ? -17.703 7.164 6.885 1.00 87.81 100 PRO A O 1
ATOM 789 N N . THR A 1 101 ? -16.368 6.221 8.395 1.00 88.12 101 THR A N 1
ATOM 790 C CA . THR A 1 101 ? -16.110 5.071 7.522 1.00 88.12 101 THR A CA 1
ATOM 791 C C . THR A 1 101 ? -17.311 4.117 7.606 1.00 88.12 101 THR A C 1
ATOM 793 O O . THR A 1 101 ? -17.658 3.719 8.723 1.00 88.12 101 THR A O 1
ATOM 796 N N . PRO A 1 102 ? -17.939 3.718 6.481 1.00 88.94 102 PRO A N 1
ATOM 797 C CA . PRO A 1 102 ? -19.078 2.805 6.498 1.00 88.94 102 PRO A CA 1
ATOM 798 C C . PRO A 1 102 ? -18.761 1.497 7.229 1.00 88.94 102 PRO A C 1
ATOM 800 O O . PRO A 1 102 ? -17.681 0.923 7.077 1.00 88.94 102 PRO A O 1
ATOM 803 N N . VAL A 1 103 ? -19.722 0.974 7.996 1.00 88.19 103 VAL A N 1
ATOM 804 C CA . VAL A 1 103 ? -19.531 -0.264 8.779 1.00 88.19 103 VAL A CA 1
ATOM 805 C C . VAL A 1 103 ? -19.163 -1.447 7.879 1.00 88.19 103 VAL A C 1
ATOM 807 O O . VAL A 1 103 ? -18.295 -2.237 8.231 1.00 88.19 103 VAL A O 1
ATOM 810 N N . ALA A 1 104 ? -19.747 -1.526 6.681 1.00 86.56 104 ALA A N 1
ATOM 811 C CA . ALA A 1 104 ? -19.422 -2.567 5.707 1.00 86.56 104 ALA A CA 1
ATOM 812 C C . ALA A 1 104 ? -17.938 -2.550 5.289 1.00 86.56 104 ALA A C 1
ATOM 814 O O . ALA A 1 104 ? -17.329 -3.608 5.109 1.00 86.56 104 ALA A O 1
ATOM 815 N N . ASP A 1 105 ? -17.339 -1.362 5.183 1.00 85.94 105 ASP A N 1
ATOM 816 C CA . ASP A 1 105 ? -15.921 -1.189 4.871 1.00 85.94 105 ASP A CA 1
ATOM 817 C C . ASP A 1 105 ? -15.033 -1.607 6.046 1.00 85.94 105 ASP A C 1
ATOM 819 O O . ASP A 1 105 ? -14.049 -2.328 5.852 1.00 85.94 105 ASP A O 1
ATOM 823 N N . VAL A 1 106 ? -15.414 -1.231 7.270 1.00 87.81 106 VAL A N 1
ATOM 824 C CA . VAL A 1 106 ? -14.728 -1.657 8.500 1.00 87.81 106 VAL A CA 1
ATOM 825 C C . VAL A 1 106 ? -14.762 -3.182 8.645 1.00 87.81 106 VAL A C 1
ATOM 827 O O . VAL A 1 106 ? -13.721 -3.804 8.878 1.00 87.81 106 VAL A O 1
ATOM 830 N N . ASP A 1 107 ? -15.925 -3.802 8.447 1.00 89.44 107 ASP A N 1
ATOM 831 C CA . ASP A 1 107 ? -16.103 -5.253 8.533 1.00 89.44 107 ASP A CA 1
ATOM 832 C C . ASP A 1 107 ? -15.279 -5.990 7.475 1.00 89.44 107 ASP A C 1
ATOM 834 O O . ASP A 1 107 ? -14.643 -7.009 7.764 1.00 89.44 107 ASP A O 1
ATOM 838 N N . ARG A 1 108 ? -15.263 -5.474 6.240 1.00 85.69 108 ARG A N 1
ATOM 839 C CA . ARG A 1 108 ? -14.481 -6.034 5.132 1.00 85.69 108 ARG A CA 1
ATOM 840 C C . ARG A 1 108 ? -12.987 -6.030 5.448 1.00 85.69 108 ARG A C 1
ATOM 842 O O . ARG A 1 108 ? -12.335 -7.062 5.311 1.00 85.69 108 ARG A O 1
ATOM 849 N N . LEU A 1 109 ? -12.452 -4.904 5.907 1.00 84.88 109 LEU A N 1
ATOM 850 C CA . LEU A 1 109 ? -11.037 -4.773 6.264 1.00 84.88 109 LEU A CA 1
ATOM 851 C C . LEU A 1 109 ? -10.649 -5.634 7.467 1.00 84.88 109 LEU A C 1
ATOM 853 O O . LEU A 1 109 ? -9.600 -6.277 7.455 1.00 84.88 109 LEU A O 1
ATOM 857 N N . THR A 1 110 ? -11.515 -5.695 8.477 1.00 86.69 110 THR A N 1
ATOM 858 C CA . THR A 1 110 ? -11.288 -6.527 9.663 1.00 86.69 110 THR A CA 1
ATOM 859 C C . THR A 1 110 ? -11.225 -8.008 9.282 1.00 86.69 110 THR A C 1
ATOM 861 O O . THR A 1 110 ? -10.335 -8.724 9.737 1.00 86.69 110 THR A O 1
ATOM 864 N N . LYS A 1 111 ? -12.098 -8.472 8.372 1.00 86.75 111 LYS A N 1
ATOM 865 C CA . LYS A 1 111 ? -12.060 -9.845 7.827 1.00 86.75 111 LYS A CA 1
ATOM 866 C C . LYS A 1 111 ? -10.790 -10.147 7.030 1.00 86.75 111 LYS A C 1
ATOM 868 O O . LYS A 1 111 ? -10.334 -11.285 7.036 1.00 86.75 111 LYS A O 1
ATOM 873 N N . LEU A 1 112 ? -10.213 -9.141 6.374 1.00 81.44 112 LEU A N 1
ATOM 874 C CA . LEU A 1 112 ? -8.920 -9.248 5.688 1.00 81.44 112 LEU A CA 1
ATOM 875 C C . LEU A 1 112 ? -7.722 -9.208 6.655 1.00 81.44 112 LEU A C 1
ATOM 877 O O . LEU A 1 112 ? -6.580 -9.353 6.222 1.00 81.44 112 LEU A O 1
ATOM 881 N N . GLY A 1 113 ? -7.966 -9.046 7.959 1.00 81.94 113 GLY A N 1
ATOM 882 C CA . GLY A 1 113 ? -6.932 -9.049 8.989 1.00 81.94 113 GLY A CA 1
ATOM 883 C C . GLY A 1 113 ? -6.237 -7.702 9.183 1.00 81.94 113 GLY A C 1
ATOM 884 O O . GLY A 1 113 ? -5.158 -7.667 9.772 1.00 81.94 113 GLY A O 1
ATOM 885 N N . TYR A 1 114 ? -6.827 -6.601 8.708 1.00 84.38 114 TYR A N 1
ATOM 886 C CA . TYR A 1 114 ? -6.296 -5.263 8.951 1.00 84.38 114 TYR A CA 1
ATOM 887 C C . TYR A 1 114 ? -6.741 -4.748 10.328 1.00 84.38 114 TYR A C 1
ATOM 889 O O . TYR A 1 114 ? -7.941 -4.604 10.566 1.00 84.38 114 TYR A O 1
ATOM 897 N N . PRO A 1 115 ? -5.806 -4.453 11.246 1.00 83.44 115 PRO A N 1
ATOM 898 C CA . PRO A 1 115 ? -6.137 -3.918 12.562 1.00 83.44 115 PRO A CA 1
ATOM 899 C C . PRO A 1 115 ? -6.513 -2.436 12.459 1.00 83.44 115 PRO A C 1
ATOM 901 O O . PRO A 1 115 ? -5.664 -1.573 12.230 1.00 83.44 115 PRO A O 1
ATOM 904 N N . LEU A 1 116 ? -7.800 -2.143 12.630 1.00 87.12 116 LEU A N 1
ATOM 905 C CA . LEU A 1 116 ? -8.336 -0.789 12.536 1.00 87.12 116 LEU A CA 1
ATOM 906 C C . LEU A 1 116 ? -8.599 -0.178 13.912 1.00 87.12 116 LEU A C 1
ATOM 908 O O . LEU A 1 116 ? -9.124 -0.826 14.814 1.00 87.12 116 LEU A O 1
ATOM 912 N N . THR A 1 117 ? -8.305 1.112 14.033 1.00 87.56 117 THR A N 1
ATOM 913 C CA . THR A 1 117 ? -8.737 1.977 15.130 1.00 87.56 117 THR A CA 1
ATOM 914 C C . THR A 1 117 ? -9.850 2.892 14.632 1.00 87.56 117 THR A C 1
ATOM 916 O O . THR A 1 117 ? -9.671 3.587 13.633 1.00 87.56 117 THR A O 1
ATOM 919 N N . ILE A 1 118 ? -10.990 2.926 15.324 1.00 88.31 118 ILE A N 1
ATOM 920 C CA . ILE A 1 118 ? -12.105 3.821 14.985 1.00 88.31 118 ILE A CA 1
ATOM 921 C C . ILE A 1 118 ? -12.084 5.045 15.901 1.00 88.31 118 ILE A C 1
ATOM 923 O O . ILE A 1 118 ? -12.133 4.925 17.128 1.00 88.31 118 ILE A O 1
ATOM 927 N N . SER A 1 119 ? -12.047 6.238 15.311 1.00 86.38 119 SER A N 1
ATOM 928 C CA . SER A 1 119 ? -12.184 7.490 16.055 1.00 86.38 119 SER A CA 1
ATOM 929 C C . SER A 1 119 ? -13.608 7.642 16.585 1.00 86.38 119 SER A C 1
ATOM 931 O O . SER A 1 119 ? -14.558 7.725 15.811 1.00 86.38 119 SER A O 1
ATOM 933 N N . LYS A 1 120 ? -13.769 7.759 17.908 1.00 86.25 120 LYS A N 1
ATOM 934 C CA . LYS A 1 120 ?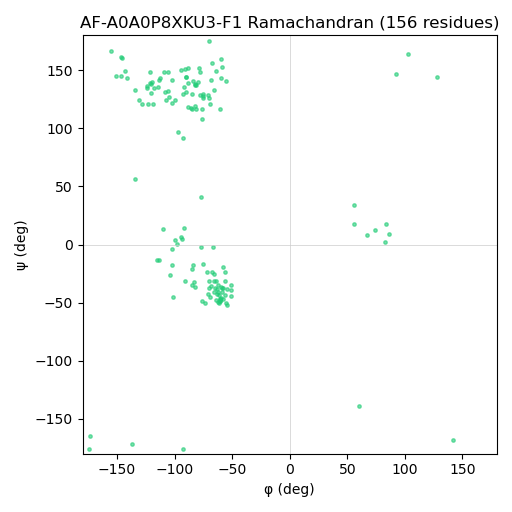 -15.084 8.004 18.532 1.00 86.25 120 LYS A CA 1
ATOM 935 C C . LYS A 1 120 ? -15.678 9.371 18.174 1.00 86.25 120 LYS A C 1
ATOM 937 O O . LYS A 1 120 ? -16.889 9.529 18.232 1.00 86.25 120 LYS A O 1
ATOM 942 N N . ALA A 1 121 ? -14.836 10.350 17.837 1.00 85.94 121 ALA A N 1
ATOM 943 C CA . ALA A 1 121 ? -15.273 11.713 17.537 1.00 85.94 121 ALA A CA 1
ATOM 944 C C . ALA A 1 121 ? -15.771 11.870 16.094 1.00 85.94 121 ALA A C 1
ATOM 946 O O . ALA A 1 121 ? -16.708 12.620 15.850 1.00 85.94 121 ALA A O 1
ATOM 947 N N . SER A 1 122 ? -15.136 11.178 15.143 1.00 86.12 122 SER A N 1
ATOM 948 C CA . SER A 1 122 ? -15.428 11.322 13.711 1.00 86.12 122 SER A CA 1
ATOM 949 C C . SER A 1 122 ? -16.033 10.076 13.066 1.00 86.12 122 SER A C 1
ATOM 951 O O . SER A 1 122 ? -16.488 10.153 11.932 1.00 86.12 122 SER A O 1
ATOM 953 N N . GLY A 1 123 ? -16.002 8.920 13.736 1.00 88.62 123 GLY A N 1
ATOM 954 C CA . GLY A 1 123 ? -16.394 7.631 13.156 1.00 88.62 123 GLY A CA 1
ATOM 955 C C . GLY A 1 123 ? -15.463 7.139 12.042 1.00 88.62 123 GLY A C 1
ATOM 956 O O . GLY A 1 123 ? -15.772 6.162 11.367 1.00 88.62 123 GLY A O 1
ATOM 957 N N . LYS A 1 124 ? -14.325 7.807 11.824 1.00 87.81 124 LYS A N 1
ATOM 958 C CA . LYS A 1 124 ? -13.347 7.438 10.795 1.00 87.81 124 LYS A CA 1
ATOM 959 C C . LYS A 1 124 ? -12.465 6.290 11.265 1.00 87.81 124 LYS A C 1
ATOM 961 O O . LYS A 1 124 ? -12.039 6.269 12.424 1.00 87.81 124 LYS A O 1
ATOM 966 N N . ALA A 1 125 ? -12.176 5.367 10.357 1.00 88.56 125 ALA A N 1
ATOM 967 C CA . ALA A 1 125 ? -11.270 4.257 10.582 1.00 88.56 125 ALA A CA 1
ATOM 968 C C . ALA A 1 125 ? -9.829 4.624 10.210 1.00 88.56 125 ALA A C 1
ATOM 970 O O . ALA A 1 125 ? -9.569 5.333 9.236 1.00 88.56 125 ALA A O 1
ATOM 971 N N . TYR A 1 126 ? -8.890 4.098 10.986 1.00 88.19 126 TYR A N 1
ATOM 972 C CA . TYR A 1 126 ? -7.461 4.319 10.833 1.00 88.19 126 TYR A CA 1
ATOM 973 C C . TYR A 1 126 ? -6.719 2.990 10.938 1.00 88.19 126 TYR A C 1
ATOM 975 O O . TYR A 1 126 ? -6.949 2.222 11.868 1.00 88.19 126 TYR A O 1
ATOM 983 N N . LEU A 1 127 ? -5.798 2.733 10.016 1.00 87.50 127 LEU A N 1
ATOM 984 C CA . LEU A 1 127 ? -4.878 1.602 10.079 1.00 87.50 127 LEU A CA 1
ATOM 985 C C . LEU A 1 127 ? -3.580 2.029 10.762 1.00 87.50 127 LEU A C 1
ATOM 987 O O . LEU A 1 127 ? -2.978 3.022 10.360 1.00 87.50 127 LEU A O 1
ATOM 991 N N . GLY A 1 128 ? -3.120 1.279 11.758 1.00 85.50 128 GLY A N 1
ATOM 992 C CA . GLY A 1 128 ? -1.896 1.590 12.498 1.00 85.50 128 GLY A CA 1
ATOM 993 C C . GLY A 1 128 ? -2.038 1.284 13.989 1.00 85.50 128 GLY A C 1
ATOM 994 O O . GLY A 1 128 ? -3.009 0.631 14.378 1.00 85.50 128 GLY A O 1
ATOM 995 N N . PRO A 1 129 ? -1.092 1.734 14.831 1.00 87.69 129 PRO A N 1
ATOM 996 C CA . PRO A 1 129 ? 0.025 2.638 14.523 1.00 87.69 129 PRO A CA 1
ATOM 997 C C . PRO A 1 129 ? 1.211 1.964 13.805 1.00 87.69 129 PRO A C 1
ATOM 999 O O . PRO A 1 129 ? 1.536 0.810 14.066 1.00 87.69 129 PRO A O 1
ATOM 1002 N N . PHE A 1 130 ? 1.919 2.711 12.957 1.00 88.00 130 PHE A N 1
ATOM 1003 C CA . PHE A 1 130 ? 3.163 2.340 12.272 1.00 88.00 130 PHE A CA 1
ATOM 1004 C C . PHE A 1 130 ? 4.377 3.046 12.889 1.00 88.00 130 PHE A C 1
ATOM 1006 O O . PHE A 1 130 ? 4.287 4.197 13.331 1.00 88.00 130 PHE A O 1
ATOM 1013 N N . LYS A 1 131 ? 5.540 2.380 12.850 1.00 86.38 131 LYS A N 1
ATOM 1014 C CA . LYS A 1 131 ? 6.831 2.899 13.344 1.00 86.38 131 LYS A CA 1
ATOM 1015 C C . LYS A 1 131 ? 7.253 4.206 12.673 1.00 86.38 131 LYS A C 1
ATOM 1017 O O . LYS A 1 131 ? 7.840 5.066 13.325 1.00 86.38 131 LYS A O 1
ATOM 1022 N N . ASN A 1 132 ? 6.988 4.359 11.376 1.00 84.75 132 ASN A N 1
ATOM 1023 C CA . ASN A 1 132 ? 7.368 5.543 10.612 1.00 84.75 132 ASN A CA 1
ATOM 1024 C C . ASN A 1 132 ? 6.342 5.872 9.512 1.00 84.75 132 ASN A C 1
ATOM 1026 O O . ASN A 1 132 ? 5.540 5.028 9.109 1.00 84.75 132 ASN A O 1
ATOM 1030 N N . LYS A 1 133 ? 6.394 7.119 9.029 1.00 85.56 133 LYS A N 1
ATOM 1031 C CA . LYS A 1 133 ? 5.478 7.660 8.017 1.00 85.56 133 LYS A CA 1
ATOM 1032 C C . LYS A 1 133 ? 5.511 6.867 6.712 1.00 85.56 133 LYS A C 1
ATOM 1034 O O . LYS A 1 133 ? 4.470 6.632 6.110 1.00 85.56 133 LYS A O 1
ATOM 1039 N N . LYS A 1 134 ? 6.707 6.468 6.279 1.00 84.69 134 LYS A N 1
ATOM 1040 C CA . LYS A 1 134 ? 6.918 5.827 4.981 1.00 84.69 134 LYS A CA 1
ATOM 1041 C C . LYS A 1 134 ? 6.320 4.418 4.949 1.00 84.69 134 LYS A C 1
ATOM 1043 O O . LYS A 1 134 ? 5.689 4.063 3.961 1.00 84.69 134 LYS A O 1
ATOM 1048 N N . SER A 1 135 ? 6.397 3.661 6.048 1.00 83.62 135 SER A N 1
ATOM 1049 C CA . SER A 1 135 ? 5.703 2.368 6.185 1.00 83.62 135 SER A CA 1
ATOM 1050 C C . SER A 1 135 ? 4.189 2.520 6.083 1.00 83.62 135 SER A C 1
ATOM 1052 O O . SER A 1 135 ? 3.535 1.749 5.387 1.00 83.62 135 SER A O 1
ATOM 1054 N N . ALA A 1 136 ? 3.639 3.539 6.750 1.00 86.69 136 ALA A N 1
ATOM 1055 C CA . ALA A 1 136 ? 2.212 3.838 6.699 1.00 86.69 136 ALA A CA 1
ATOM 1056 C C . ALA A 1 136 ? 1.773 4.150 5.254 1.00 86.69 136 ALA A C 1
ATOM 1058 O O . ALA A 1 136 ? 0.806 3.575 4.762 1.00 86.69 136 ALA A O 1
ATOM 1059 N N . ILE A 1 137 ? 2.531 4.991 4.541 1.00 82.94 137 ILE A N 1
ATOM 1060 C CA . ILE A 1 137 ? 2.273 5.313 3.129 1.00 82.94 137 ILE A CA 1
ATOM 1061 C C . ILE A 1 137 ? 2.362 4.061 2.251 1.00 82.94 137 ILE A C 1
ATOM 1063 O O . ILE A 1 137 ? 1.430 3.796 1.496 1.00 82.94 137 ILE A O 1
ATOM 1067 N N . ALA A 1 138 ? 3.437 3.274 2.356 1.00 81.94 138 ALA A N 1
ATOM 1068 C CA . ALA A 1 138 ? 3.628 2.078 1.537 1.00 81.94 138 ALA A CA 1
ATOM 1069 C C . ALA A 1 138 ? 2.468 1.081 1.705 1.00 81.94 138 ALA A C 1
ATOM 1071 O O . ALA A 1 138 ? 1.900 0.623 0.712 1.00 81.94 138 ALA A O 1
ATOM 1072 N N . VAL A 1 139 ? 2.060 0.802 2.948 1.00 83.44 139 VAL A N 1
ATOM 1073 C CA . VAL A 1 139 ? 0.923 -0.087 3.220 1.00 83.44 139 VAL A CA 1
ATOM 1074 C C . VAL A 1 139 ? -0.378 0.506 2.680 1.00 83.44 139 VAL A C 1
ATOM 1076 O O . VAL A 1 139 ? -1.086 -0.192 1.959 1.00 83.44 139 VAL A O 1
ATOM 1079 N N . GLY A 1 140 ? -0.660 1.787 2.939 1.00 82.50 140 GLY A N 1
ATOM 1080 C CA . GLY A 1 140 ? -1.857 2.461 2.425 1.00 82.50 140 GLY A CA 1
ATOM 1081 C C . GLY A 1 140 ? -1.977 2.376 0.901 1.00 82.50 140 GLY A C 1
ATOM 1082 O O . GLY A 1 140 ? -2.989 1.911 0.385 1.00 82.50 140 GLY A O 1
ATOM 1083 N N . LEU A 1 141 ? -0.906 2.716 0.177 1.00 77.44 141 LEU A N 1
ATOM 1084 C CA . LEU A 1 141 ? -0.851 2.620 -1.287 1.00 77.44 141 LEU A CA 1
ATOM 1085 C C . LEU A 1 141 ? -1.154 1.210 -1.787 1.00 77.44 141 LEU A C 1
ATOM 1087 O O . LEU A 1 141 ? -1.906 1.024 -2.737 1.00 77.44 141 LEU A O 1
ATOM 1091 N N . SER A 1 142 ? -0.591 0.204 -1.130 1.00 71.25 142 SER A N 1
ATOM 1092 C CA . SER A 1 142 ? -0.806 -1.182 -1.528 1.00 71.25 142 SER A CA 1
ATOM 1093 C C . SER A 1 142 ? -2.178 -1.747 -1.159 1.00 71.25 142 SER A C 1
ATOM 1095 O O . SER A 1 142 ? -2.575 -2.771 -1.701 1.00 71.25 142 SER A O 1
ATOM 1097 N N . MET A 1 143 ? -2.915 -1.104 -0.253 1.00 74.88 143 MET A N 1
ATOM 1098 C CA . MET A 1 143 ? -4.288 -1.489 0.063 1.00 74.88 143 MET A CA 1
ATOM 1099 C C . MET A 1 143 ? -5.310 -0.870 -0.890 1.00 74.88 143 MET A C 1
ATOM 1101 O O . MET A 1 143 ? -6.405 -1.424 -1.010 1.00 74.88 143 MET A O 1
ATOM 1105 N N . GLU A 1 144 ? -4.977 0.225 -1.588 1.00 73.19 144 GLU A N 1
ATOM 1106 C CA . GLU A 1 144 ? -5.818 0.793 -2.660 1.00 73.19 144 GLU A CA 1
ATOM 1107 C C . GLU A 1 144 ? -6.205 -0.285 -3.677 1.00 73.19 144 GLU A C 1
ATOM 1109 O O . GLU A 1 144 ? -7.380 -0.428 -4.017 1.00 73.19 144 GLU A O 1
ATOM 1114 N N . SER A 1 145 ? -5.233 -1.109 -4.076 1.00 63.19 145 SER A N 1
ATOM 1115 C CA . SER A 1 145 ? -5.423 -2.179 -5.058 1.00 63.19 145 SER A CA 1
ATOM 1116 C C . SER A 1 145 ? -6.353 -3.296 -4.579 1.00 63.19 145 SER A C 1
ATOM 1118 O O . SER A 1 145 ? -7.059 -3.895 -5.386 1.00 63.19 145 SER A O 1
ATOM 1120 N N . ILE A 1 146 ? -6.371 -3.578 -3.273 1.00 62.00 146 ILE A N 1
ATOM 1121 C CA . ILE A 1 146 ? -7.093 -4.716 -2.680 1.00 62.00 146 ILE A CA 1
ATOM 1122 C C . ILE A 1 146 ? -8.519 -4.320 -2.277 1.00 62.00 146 ILE A C 1
ATOM 1124 O O . ILE A 1 146 ? -9.435 -5.140 -2.290 1.00 62.00 146 ILE A O 1
ATOM 1128 N N . THR A 1 147 ? -8.715 -3.061 -1.885 1.00 62.88 147 THR A N 1
ATOM 1129 C CA . THR A 1 147 ? -9.922 -2.632 -1.162 1.00 62.88 147 THR A CA 1
ATOM 1130 C C . THR A 1 147 ? -10.780 -1.643 -1.947 1.00 62.88 147 THR A C 1
ATOM 1132 O O . THR A 1 147 ? -11.937 -1.430 -1.579 1.00 62.88 147 THR A O 1
ATOM 1135 N N . SER A 1 148 ? -10.256 -1.060 -3.035 1.00 62.03 148 SER A N 1
ATOM 1136 C CA . SER A 1 148 ? -10.871 0.088 -3.732 1.00 62.03 148 SER A CA 1
ATOM 1137 C C . SER A 1 148 ? -11.122 1.296 -2.813 1.00 62.03 148 SER A C 1
ATOM 1139 O O . SER A 1 148 ? -11.919 2.174 -3.133 1.00 62.03 148 SER A O 1
ATOM 1141 N N . MET A 1 149 ? -10.467 1.337 -1.648 1.00 67.69 149 MET A N 1
ATOM 1142 C CA . MET A 1 149 ? -10.533 2.458 -0.716 1.00 67.69 149 MET A CA 1
ATOM 1143 C C . MET A 1 149 ? -9.438 3.458 -1.043 1.00 67.69 149 MET A C 1
ATOM 1145 O O . MET A 1 149 ? -8.328 3.071 -1.413 1.00 67.69 149 MET A O 1
ATOM 1149 N N . GLN A 1 150 ? -9.748 4.740 -0.878 1.00 65.19 150 GLN A N 1
ATOM 1150 C CA . GLN A 1 150 ? -8.783 5.812 -1.076 1.00 65.19 150 GLN A CA 1
ATOM 1151 C C . GLN A 1 150 ? -8.066 6.137 0.235 1.00 65.19 150 GLN A C 1
ATOM 1153 O O . GLN A 1 150 ? -8.620 5.995 1.326 1.00 65.19 150 GLN A O 1
ATOM 1158 N N . TRP A 1 151 ? -6.827 6.610 0.117 1.00 64.38 151 TRP A N 1
ATOM 1159 C CA . TRP A 1 151 ? -5.996 6.989 1.256 1.00 64.38 151 TRP A CA 1
ATOM 1160 C C . TRP A 1 151 ? -5.422 8.365 0.993 1.00 64.38 151 TRP A C 1
ATOM 1162 O O . TRP A 1 151 ? -4.780 8.601 -0.030 1.00 64.38 151 TRP A O 1
ATOM 1172 N N . MET A 1 152 ? -5.666 9.290 1.915 1.00 54.88 152 MET A N 1
ATOM 1173 C CA . MET A 1 152 ? -5.221 10.671 1.737 1.00 54.88 152 MET A CA 1
ATOM 1174 C C . MET A 1 152 ? -3.969 10.989 2.520 1.00 54.88 152 MET A C 1
ATOM 1176 O O . MET A 1 152 ? -3.079 11.624 1.969 1.00 54.88 152 MET A O 1
ATOM 1180 N N . ASN A 1 153 ? -3.896 10.573 3.787 1.00 62.25 153 ASN A N 1
ATOM 1181 C CA . ASN A 1 153 ? -2.839 11.021 4.678 1.00 62.25 153 ASN A CA 1
ATOM 1182 C C . ASN A 1 153 ? -2.413 9.950 5.677 1.00 62.25 153 ASN A C 1
ATOM 1184 O O . ASN A 1 153 ? -3.219 9.183 6.208 1.00 62.25 153 ASN A O 1
ATOM 1188 N N . SER A 1 154 ? -1.111 9.973 5.954 1.00 65.25 154 SER A N 1
ATOM 1189 C CA . SER A 1 154 ? -0.537 9.396 7.157 1.00 65.25 154 SER A CA 1
ATOM 1190 C C . SER A 1 154 ? -0.554 10.459 8.263 1.00 65.25 154 SER A C 1
ATOM 1192 O O . SER A 1 154 ? 0.102 11.494 8.107 1.00 65.25 154 SER A O 1
ATOM 1194 N N . GLU A 1 155 ? -1.252 10.217 9.364 1.00 70.12 155 GLU A N 1
ATOM 1195 C CA . GLU A 1 155 ? -1.351 11.147 10.494 1.00 70.12 155 GLU A CA 1
ATOM 1196 C C . GLU A 1 155 ? -0.658 10.577 11.730 1.00 70.12 155 GLU A C 1
ATOM 1198 O O . GLU A 1 155 ? -0.702 9.374 11.978 1.00 70.12 155 GLU A O 1
ATOM 1203 N N . TRP A 1 156 ? -0.005 11.432 12.516 1.00 61.22 156 TRP A N 1
ATOM 1204 C CA . TRP A 1 156 ? 0.505 11.035 13.825 1.00 61.22 156 TRP A CA 1
ATOM 1205 C C . TRP A 1 156 ? -0.602 11.206 14.866 1.00 61.22 156 TRP A C 1
ATOM 1207 O O . TRP A 1 156 ? -1.060 12.328 15.083 1.00 61.22 156 TRP A O 1
ATOM 1217 N N . ILE A 1 157 ? -1.026 10.115 15.509 1.00 65.62 157 ILE A N 1
ATOM 1218 C CA . ILE A 1 157 ? -2.094 10.131 16.525 1.00 65.62 157 ILE A CA 1
ATOM 1219 C C . ILE A 1 157 ? -1.495 9.748 17.893 1.00 65.62 157 ILE A C 1
ATOM 1221 O O . ILE A 1 157 ? -0.645 8.852 17.979 1.00 65.62 157 ILE A O 1
ATOM 1225 N N . PHE A 1 158 ? -1.883 10.498 18.937 1.00 56.81 158 PHE A N 1
ATOM 1226 C CA . PHE A 1 158 ? -1.330 10.468 20.304 1.00 56.81 158 PHE A CA 1
ATOM 1227 C C . PHE A 1 158 ? -1.967 9.443 21.240 1.00 56.81 158 PHE A C 1
ATOM 1229 O O . PHE A 1 158 ? -3.157 9.119 21.051 1.00 56.81 158 PHE A O 1
#